Protein AF-A0A8T5HD57-F1 (afdb_monomer)

Secondary structure (DSSP, 8-state):
-HHHHHH-HHHHHHHHHHHHHHHT-TTGGGSPBPSTT-TTSEEEEEETTEEEEEEEEGGGTEEEEEEEEEHHHHT-

Sequence (76 aa):
MNKLLKKDPDLFQTLMDKIDEILSCDKVDHYKNLRKPLQHLKRVHVKGPFVLTFKYVKQEDKITLYDFDHHDNIYR

Radius of gyration: 12.49 Å; Cα contacts (8 Å, |Δi|>4): 91; chains: 1; bounding box: 33×24×31 Å

Structure (mmCIF, N/CA/C/O backbone):
data_AF-A0A8T5HD57-F1
#
_entry.id   AF-A0A8T5HD57-F1
#
loop_
_atom_site.group_PDB
_atom_site.id
_atom_site.type_symbol
_atom_site.label_atom_id
_atom_site.label_alt_id
_atom_site.label_comp_id
_atom_site.label_asym_id
_atom_site.label_entity_id
_atom_site.label_seq_id
_atom_site.pdbx_PDB_ins_code
_atom_site.Cartn_x
_atom_site.Cartn_y
_atom_site.Cartn_z
_atom_site.occupancy
_atom_site.B_iso_or_equiv
_atom_site.auth_seq_id
_atom_site.auth_comp_id
_atom_site.auth_asym_id
_atom_site.auth_atom_id
_atom_site.pdbx_PDB_model_num
ATOM 1 N N . MET A 1 1 ? 11.787 -7.272 1.039 1.00 58.66 1 MET A N 1
ATOM 2 C CA . MET A 1 1 ? 12.289 -5.951 0.589 1.00 58.66 1 MET A CA 1
ATOM 3 C C . MET A 1 1 ? 13.536 -5.986 -0.303 1.00 58.66 1 MET A C 1
ATOM 5 O O . MET A 1 1 ? 13.496 -5.355 -1.348 1.00 58.66 1 MET A O 1
ATOM 9 N N . ASN A 1 2 ? 14.616 -6.712 0.025 1.00 63.78 2 ASN A N 1
ATOM 10 C CA . ASN A 1 2 ? 15.917 -6.560 -0.672 1.00 63.78 2 ASN A CA 1
ATOM 11 C C . ASN A 1 2 ? 15.932 -6.806 -2.194 1.00 63.78 2 ASN A C 1
ATOM 13 O O . ASN A 1 2 ? 16.846 -6.340 -2.867 1.00 63.78 2 ASN A O 1
ATOM 17 N N . LYS A 1 3 ? 14.958 -7.535 -2.753 1.00 75.12 3 LYS A N 1
ATOM 18 C CA . LYS A 1 3 ? 14.868 -7.757 -4.207 1.00 75.12 3 LYS A CA 1
ATOM 19 C C . LYS A 1 3 ? 14.368 -6.520 -4.965 1.00 75.12 3 LYS A C 1
ATOM 21 O O . LYS A 1 3 ? 14.865 -6.265 -6.053 1.00 75.12 3 LYS A O 1
ATOM 26 N N . LEU A 1 4 ? 13.429 -5.755 -4.393 1.00 76.69 4 LEU A N 1
ATOM 27 C CA . LEU A 1 4 ? 12.875 -4.554 -5.031 1.00 76.69 4 LEU A CA 1
ATOM 28 C C . LEU A 1 4 ? 13.909 -3.429 -5.048 1.00 76.69 4 LEU A C 1
ATOM 30 O O . LEU A 1 4 ? 14.195 -2.902 -6.111 1.00 76.69 4 LEU A O 1
ATOM 34 N N . LEU A 1 5 ? 14.553 -3.170 -3.904 1.00 75.62 5 LEU A N 1
ATOM 35 C CA . LEU A 1 5 ? 15.614 -2.165 -3.779 1.00 75.62 5 LEU A CA 1
ATOM 36 C C . LEU A 1 5 ? 16.749 -2.374 -4.796 1.00 75.62 5 LEU A C 1
ATOM 38 O O . LEU A 1 5 ? 17.270 -1.416 -5.351 1.00 75.62 5 LEU A O 1
ATOM 42 N N . LYS A 1 6 ? 17.123 -3.632 -5.063 1.00 80.25 6 LYS A N 1
ATOM 43 C CA . LYS A 1 6 ? 18.166 -3.963 -6.047 1.00 80.25 6 LYS A CA 1
ATOM 44 C C . LYS A 1 6 ? 17.705 -3.837 -7.501 1.00 80.25 6 LYS A C 1
ATOM 46 O O . LYS A 1 6 ? 18.546 -3.662 -8.373 1.00 80.25 6 LYS A O 1
ATOM 51 N N . LYS A 1 7 ? 16.408 -4.009 -7.767 1.00 86.81 7 LYS A N 1
ATOM 52 C CA . LYS A 1 7 ? 15.841 -4.017 -9.122 1.00 86.81 7 LYS A CA 1
ATOM 53 C C . LYS A 1 7 ? 15.435 -2.617 -9.575 1.00 86.81 7 LYS A C 1
ATOM 55 O O . LYS A 1 7 ? 15.658 -2.274 -10.728 1.00 86.81 7 LYS A O 1
ATOM 60 N N . ASP A 1 8 ? 14.814 -1.859 -8.680 1.00 87.38 8 ASP A N 1
ATOM 61 C CA . ASP A 1 8 ? 14.290 -0.522 -8.934 1.00 87.38 8 ASP A CA 1
ATOM 62 C C . ASP A 1 8 ? 14.312 0.286 -7.618 1.00 87.38 8 ASP A C 1
ATOM 64 O O . ASP A 1 8 ? 1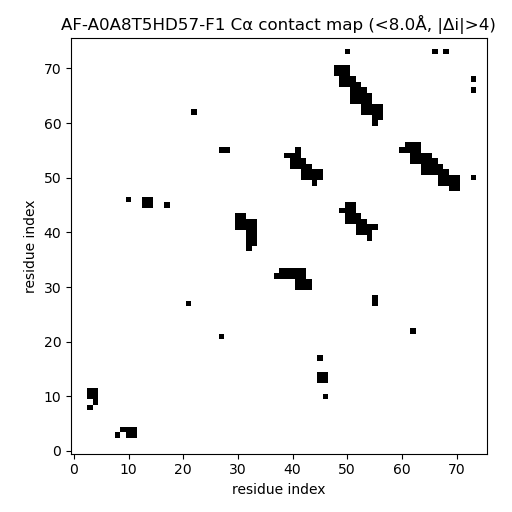3.357 0.232 -6.830 1.00 87.38 8 ASP A O 1
ATOM 68 N N . PRO A 1 9 ? 15.429 0.976 -7.325 1.00 89.19 9 PRO A N 1
ATOM 69 C CA . PRO A 1 9 ? 15.578 1.752 -6.098 1.00 89.19 9 PRO A CA 1
ATOM 70 C C . PRO A 1 9 ? 14.611 2.941 -6.037 1.00 89.19 9 PRO A C 1
ATOM 72 O O . PRO A 1 9 ? 14.136 3.266 -4.951 1.00 89.19 9 PRO A O 1
ATOM 75 N N . ASP A 1 10 ? 14.239 3.533 -7.175 1.00 91.19 10 ASP A N 1
ATOM 76 C CA . ASP A 1 10 ? 13.282 4.644 -7.225 1.00 91.19 10 ASP A CA 1
ATOM 77 C C . ASP A 1 10 ? 11.875 4.179 -6.843 1.00 91.19 10 ASP A C 1
ATOM 79 O O . ASP A 1 10 ? 11.154 4.859 -6.106 1.00 91.19 10 ASP A O 1
ATOM 83 N N . LEU A 1 11 ? 11.457 3.011 -7.342 1.00 90.12 11 LEU A N 1
ATOM 84 C CA . LEU A 1 11 ? 10.188 2.398 -6.950 1.00 90.12 11 LEU A CA 1
ATOM 85 C C . LEU A 1 11 ? 10.194 2.013 -5.471 1.00 90.12 11 LEU A C 1
ATOM 87 O O . LEU A 1 11 ? 9.182 2.194 -4.797 1.00 90.12 11 LEU A O 1
ATOM 91 N N . PHE A 1 12 ? 11.325 1.517 -4.963 1.00 91.19 12 PHE A N 1
ATOM 92 C CA . PHE A 1 12 ? 11.480 1.244 -3.539 1.00 91.19 12 PHE A CA 1
ATOM 93 C C . PHE A 1 12 ? 11.337 2.520 -2.703 1.00 91.19 12 PHE A C 1
ATOM 95 O O . PHE A 1 12 ? 10.561 2.516 -1.753 1.00 91.19 12 PHE A O 1
ATOM 102 N N . GLN A 1 13 ? 12.007 3.613 -3.076 1.00 93.31 13 GLN A N 1
ATOM 103 C CA . GLN A 1 13 ? 11.884 4.885 -2.363 1.00 93.31 13 GLN A CA 1
ATOM 104 C C . GLN A 1 13 ? 10.440 5.397 -2.390 1.00 93.31 13 GLN A C 1
ATOM 106 O O . GLN A 1 13 ? 9.874 5.687 -1.344 1.00 93.31 13 GLN A O 1
ATOM 111 N N . THR A 1 14 ? 9.797 5.373 -3.563 1.00 93.81 14 THR A N 1
ATOM 112 C CA . THR A 1 14 ? 8.388 5.785 -3.706 1.00 93.81 14 THR A CA 1
ATOM 113 C C . THR A 1 14 ? 7.454 4.942 -2.828 1.00 93.81 14 THR A C 1
ATOM 115 O O . THR A 1 14 ? 6.473 5.447 -2.282 1.00 93.81 14 THR A O 1
ATOM 118 N N . LEU A 1 15 ? 7.735 3.642 -2.692 1.00 93.62 15 LEU A N 1
ATOM 119 C CA . LEU A 1 15 ? 6.993 2.751 -1.803 1.00 93.62 15 LEU A CA 1
ATOM 120 C C . LEU A 1 15 ? 7.191 3.127 -0.333 1.00 93.62 15 LEU A C 1
ATOM 122 O O . LEU A 1 15 ? 6.207 3.167 0.401 1.00 93.62 15 LEU A O 1
ATOM 126 N N . MET A 1 16 ? 8.427 3.405 0.085 1.00 94.00 16 MET A N 1
ATOM 127 C CA . MET A 1 16 ? 8.727 3.821 1.457 1.00 94.00 16 MET A CA 1
ATOM 128 C C . MET A 1 16 ? 8.036 5.142 1.800 1.00 94.00 16 MET A C 1
ATOM 130 O O . MET A 1 16 ? 7.307 5.191 2.786 1.00 94.00 16 MET A O 1
ATOM 134 N N . ASP A 1 17 ? 8.132 6.147 0.929 1.00 94.75 17 ASP A N 1
ATOM 135 C CA . ASP A 1 17 ? 7.463 7.439 1.122 1.00 94.75 17 ASP A CA 1
ATOM 136 C C . ASP A 1 17 ? 5.938 7.263 1.248 1.00 94.75 17 ASP A C 1
ATOM 138 O O . ASP A 1 17 ? 5.275 7.917 2.054 1.00 94.75 17 ASP A O 1
ATOM 142 N N . LYS A 1 18 ? 5.359 6.334 0.473 1.00 93.88 18 LYS A N 1
ATOM 143 C CA . LYS A 1 18 ? 3.927 6.024 0.555 1.00 93.88 18 LYS A CA 1
ATOM 144 C C . LYS A 1 18 ? 3.558 5.317 1.859 1.00 93.88 18 LYS A C 1
ATOM 146 O O . LYS A 1 18 ? 2.472 5.554 2.379 1.00 93.88 18 LYS A O 1
ATOM 151 N N . ILE A 1 19 ? 4.424 4.447 2.377 1.00 94.00 19 ILE A N 1
ATOM 152 C CA . ILE A 1 19 ? 4.231 3.811 3.686 1.00 94.00 19 ILE A CA 1
ATOM 153 C C . ILE A 1 19 ? 4.252 4.877 4.785 1.00 94.00 19 ILE A C 1
ATOM 155 O O . ILE A 1 19 ? 3.356 4.876 5.627 1.00 94.00 19 ILE A O 1
ATOM 159 N N . ASP A 1 20 ? 5.194 5.816 4.733 1.00 94.62 20 ASP A N 1
ATOM 160 C CA . ASP A 1 20 ? 5.292 6.907 5.707 1.00 94.62 20 ASP A CA 1
ATOM 161 C C . ASP A 1 20 ? 4.065 7.833 5.662 1.00 94.62 20 ASP A C 1
ATOM 163 O O . ASP A 1 20 ? 3.551 8.229 6.710 1.00 94.62 20 ASP A O 1
ATOM 167 N N . GLU A 1 21 ? 3.524 8.112 4.471 1.00 93.38 21 GLU A N 1
ATOM 168 C CA . GLU A 1 21 ? 2.258 8.841 4.303 1.00 93.38 21 GLU A CA 1
ATOM 169 C C . GLU A 1 21 ? 1.085 8.112 4.974 1.00 93.38 21 GLU A C 1
ATOM 171 O O . GLU A 1 21 ? 0.294 8.733 5.682 1.00 93.38 21 GLU A O 1
ATOM 176 N N . ILE A 1 22 ? 0.977 6.793 4.777 1.00 92.31 22 ILE A N 1
ATOM 177 C CA . ILE A 1 22 ? -0.085 5.974 5.379 1.00 92.31 22 ILE A CA 1
ATOM 178 C C . ILE A 1 22 ? 0.042 5.962 6.906 1.00 92.31 22 ILE A C 1
ATOM 180 O O . ILE A 1 22 ? -0.969 6.084 7.596 1.00 92.31 22 ILE A O 1
ATOM 184 N N . LEU A 1 23 ? 1.265 5.814 7.425 1.00 90.88 23 LEU A N 1
ATOM 185 C CA . LEU A 1 23 ? 1.550 5.800 8.863 1.00 90.88 23 LEU A CA 1
ATOM 186 C C . LEU A 1 23 ? 1.301 7.163 9.518 1.00 90.88 23 LEU A C 1
ATOM 188 O O . LEU A 1 23 ? 0.897 7.213 10.674 1.00 90.88 23 LEU A O 1
ATOM 192 N N . SER A 1 24 ? 1.505 8.251 8.776 1.00 90.75 24 SER A N 1
ATOM 193 C CA . SER A 1 24 ? 1.276 9.624 9.244 1.00 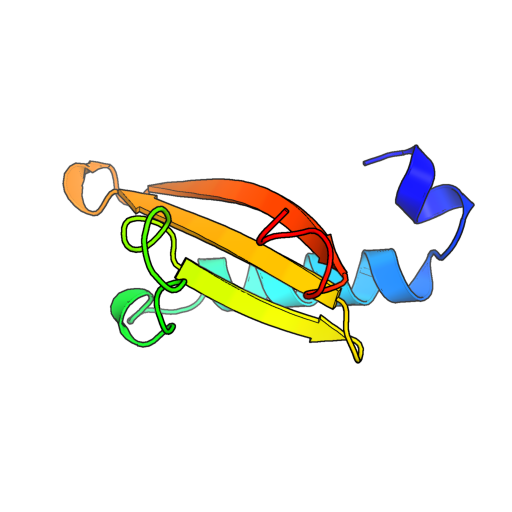90.75 24 SER A CA 1
ATOM 194 C C . SER A 1 24 ? -0.162 10.107 9.011 1.00 90.75 24 SER A C 1
ATOM 196 O O . SER A 1 24 ? -0.488 11.257 9.302 1.00 90.75 24 SER A O 1
ATOM 198 N N . CYS A 1 25 ? -1.033 9.270 8.439 1.00 88.00 25 CYS A N 1
ATOM 199 C CA . CYS A 1 25 ? -2.399 9.652 8.113 1.00 88.00 25 CYS A CA 1
ATOM 200 C C . CYS A 1 25 ? -3.339 9.453 9.309 1.00 88.00 25 CYS A C 1
ATOM 202 O O . CYS A 1 25 ? -3.730 8.331 9.619 1.00 88.00 25 CYS A O 1
ATOM 204 N N . ASP A 1 26 ? -3.850 10.550 9.871 1.00 81.00 26 ASP A N 1
ATOM 205 C CA . ASP A 1 26 ? -4.844 10.515 10.960 1.00 81.00 26 ASP A CA 1
ATOM 206 C C . ASP A 1 26 ? -6.156 9.795 10.591 1.00 81.00 26 ASP A C 1
ATOM 208 O O . ASP A 1 26 ? -6.943 9.398 11.452 1.00 81.00 26 ASP A O 1
ATOM 212 N N . LYS A 1 27 ? -6.447 9.662 9.291 1.00 85.25 27 LYS A N 1
ATOM 213 C CA . LYS A 1 27 ? -7.700 9.097 8.774 1.00 85.25 27 LYS A CA 1
ATOM 214 C C . LYS A 1 27 ? -7.447 7.952 7.808 1.00 85.25 27 LYS A C 1
ATOM 216 O O . LYS A 1 27 ? -7.959 7.974 6.692 1.00 85.25 27 LYS A O 1
ATOM 221 N N . VAL A 1 28 ? -6.727 6.917 8.234 1.00 85.44 28 VAL A N 1
ATOM 222 C CA . VAL A 1 28 ? -6.462 5.696 7.438 1.00 85.44 28 VAL A CA 1
ATOM 223 C C . VAL A 1 28 ? -7.742 5.067 6.842 1.00 85.44 28 VAL A C 1
ATOM 225 O O . VAL A 1 28 ? -7.721 4.387 5.814 1.00 85.44 28 VAL A O 1
ATOM 228 N N . ASP A 1 29 ? -8.911 5.328 7.424 1.00 83.75 29 ASP A N 1
ATOM 229 C CA . ASP A 1 29 ? -10.181 4.840 6.890 1.00 83.75 29 ASP A CA 1
ATOM 230 C C . ASP A 1 29 ? -10.569 5.416 5.516 1.00 83.75 29 ASP A C 1
ATOM 232 O O . ASP A 1 29 ? -11.336 4.767 4.802 1.00 83.75 29 ASP A O 1
ATOM 236 N N . HIS A 1 30 ? -9.995 6.550 5.088 1.00 88.69 30 HIS A N 1
ATOM 237 C CA . HIS A 1 30 ? -10.288 7.165 3.785 1.00 88.69 30 HIS A CA 1
ATOM 238 C C . HIS A 1 30 ? -9.803 6.331 2.585 1.00 88.69 30 HIS A C 1
ATOM 240 O O . HIS A 1 30 ? -10.328 6.475 1.476 1.00 88.69 30 HIS A O 1
ATOM 246 N N . TYR A 1 31 ? -8.814 5.451 2.784 1.00 91.06 31 TYR A N 1
ATOM 247 C CA . TYR A 1 31 ? -8.318 4.589 1.716 1.00 91.06 31 TYR A CA 1
ATOM 248 C C . TYR A 1 31 ? -9.380 3.565 1.310 1.00 91.06 31 TYR A C 1
ATOM 250 O O . TYR A 1 31 ? -10.008 2.909 2.150 1.00 91.06 31 TYR A O 1
ATOM 258 N N . LYS A 1 32 ? -9.553 3.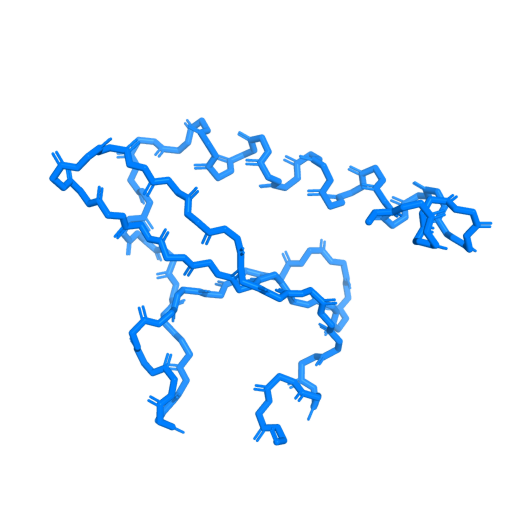409 -0.007 1.00 92.06 32 LYS A N 1
ATOM 259 C CA . LYS A 1 32 ? -10.533 2.492 -0.596 1.00 92.06 32 LYS A CA 1
ATOM 260 C C . LYS A 1 32 ? -10.160 1.046 -0.296 1.00 92.06 32 LYS A C 1
ATOM 262 O O . LYS A 1 32 ? -8.989 0.675 -0.334 1.00 92.06 32 LYS A O 1
ATOM 267 N N . ASN A 1 33 ? -11.172 0.215 -0.099 1.00 93.94 33 ASN A N 1
ATOM 268 C CA . ASN A 1 33 ? -10.974 -1.223 0.008 1.00 93.94 33 ASN A CA 1
ATOM 269 C C . ASN A 1 33 ? -10.771 -1.854 -1.382 1.00 93.94 33 ASN A C 1
ATOM 271 O O . ASN A 1 33 ? -11.153 -1.285 -2.414 1.00 93.94 33 ASN A O 1
ATOM 275 N N . LEU A 1 34 ? -10.184 -3.051 -1.414 1.00 91.62 34 LEU A N 1
ATOM 276 C CA . LEU A 1 34 ? -10.221 -3.915 -2.593 1.00 91.62 34 LEU A CA 1
ATOM 277 C C . LEU A 1 34 ? -11.658 -4.391 -2.878 1.00 91.62 34 LEU A C 1
ATOM 279 O O . LEU A 1 34 ? -12.582 -4.236 -2.078 1.00 91.62 34 LEU A O 1
ATOM 283 N N . ARG A 1 35 ? -11.851 -4.969 -4.067 1.00 89.88 35 ARG A N 1
ATOM 284 C CA . ARG A 1 35 ? -13.118 -5.606 -4.449 1.00 89.88 35 ARG A CA 1
ATOM 285 C C . ARG A 1 35 ? -13.214 -6.985 -3.790 1.00 89.88 35 ARG A C 1
ATOM 287 O O . ARG A 1 35 ? -12.218 -7.498 -3.283 1.00 89.88 35 ARG A O 1
ATOM 294 N N . LYS A 1 36 ? -14.408 -7.587 -3.817 1.00 87.00 36 LYS A N 1
ATOM 295 C CA . LYS A 1 36 ? -14.606 -8.966 -3.347 1.00 87.00 36 LYS A CA 1
ATOM 296 C C . LYS A 1 36 ? -13.615 -9.909 -4.057 1.00 87.00 36 LYS A C 1
ATOM 298 O O . LYS A 1 36 ? -13.415 -9.724 -5.256 1.00 87.00 36 LYS A O 1
ATOM 303 N N . PRO A 1 37 ? -13.017 -10.893 -3.362 1.00 89.00 37 PRO A N 1
ATOM 304 C CA . PRO A 1 37 ? -13.231 -11.267 -1.954 1.00 89.00 37 PRO A CA 1
ATOM 305 C C . PRO A 1 37 ? -12.355 -10.501 -0.938 1.00 89.00 37 PRO A C 1
ATOM 307 O O . PRO A 1 37 ? -12.511 -10.662 0.271 1.00 89.00 37 PRO A O 1
ATOM 310 N N . LEU A 1 38 ? -11.455 -9.632 -1.398 1.00 90.88 38 LEU A N 1
ATOM 311 C CA . LEU A 1 38 ? -10.430 -8.976 -0.577 1.00 90.88 38 LEU A CA 1
ATOM 312 C C . LEU A 1 38 ? -10.896 -7.663 0.078 1.00 90.88 38 LEU A C 1
ATOM 314 O O . LEU A 1 38 ? -10.077 -6.854 0.498 1.00 90.88 38 LEU A O 1
ATOM 318 N N . GLN A 1 39 ? -12.205 -7.434 0.219 1.00 92.81 39 GLN A N 1
ATOM 319 C CA . GLN A 1 39 ? -12.769 -6.164 0.716 1.00 92.81 39 GLN A CA 1
ATOM 320 C C . GLN A 1 39 ? -12.371 -5.776 2.153 1.00 92.81 39 GLN A C 1
ATOM 322 O O . GLN A 1 39 ? -12.690 -4.679 2.605 1.00 92.81 39 GLN A O 1
ATOM 327 N N . HIS A 1 40 ? -11.716 -6.684 2.877 1.00 90.31 40 HIS A N 1
ATOM 328 C CA . HIS A 1 40 ? -11.170 -6.460 4.212 1.00 90.31 40 HIS A CA 1
ATOM 329 C C . HIS A 1 40 ? -9.789 -5.779 4.187 1.00 90.31 40 HIS A C 1
ATOM 331 O O . HIS A 1 40 ? -9.288 -5.388 5.241 1.00 90.31 40 HIS A O 1
ATOM 337 N N . LEU A 1 41 ? -9.181 -5.642 3.004 1.00 93.56 41 LEU A N 1
ATOM 338 C CA . LEU A 1 41 ? -7.917 -4.951 2.777 1.00 93.56 41 LEU A CA 1
ATOM 339 C C . LEU A 1 41 ? -8.159 -3.600 2.099 1.00 93.56 41 LEU A C 1
ATOM 341 O O . LEU A 1 41 ? -8.989 -3.471 1.192 1.00 93.56 41 LEU A O 1
ATOM 345 N N . LYS A 1 42 ? -7.385 -2.605 2.523 1.00 94.69 42 LYS A N 1
ATOM 346 C CA . LYS A 1 42 ? -7.257 -1.288 1.899 1.00 94.69 42 LYS A CA 1
ATOM 347 C C . LYS A 1 42 ? -6.208 -1.341 0.794 1.00 94.69 42 LYS A C 1
ATOM 349 O O . LYS A 1 42 ? -5.272 -2.137 0.859 1.00 94.69 42 LYS A O 1
ATOM 354 N N . ARG A 1 43 ? -6.374 -0.499 -0.225 1.00 93.94 43 ARG A N 1
ATOM 355 C CA . ARG A 1 43 ? -5.446 -0.373 -1.355 1.00 93.94 43 ARG A CA 1
ATO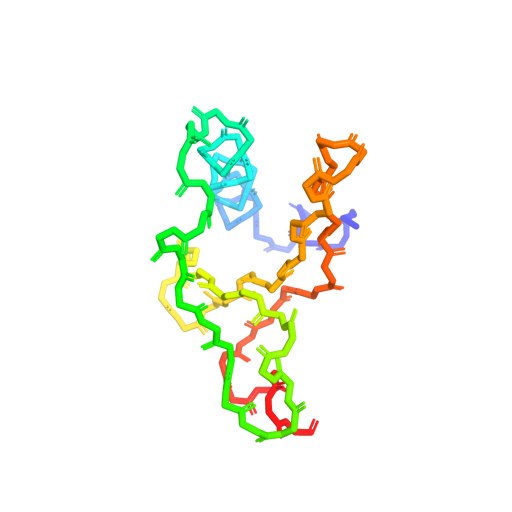M 356 C C . ARG A 1 43 ? -5.037 1.073 -1.575 1.00 93.94 43 ARG A C 1
ATOM 358 O O . ARG A 1 43 ? -5.870 1.978 -1.481 1.00 93.94 43 ARG A O 1
ATOM 365 N N . VAL A 1 44 ? -3.789 1.267 -1.973 1.00 94.31 44 VAL A N 1
ATOM 366 C CA . VAL A 1 44 ? -3.262 2.558 -2.417 1.00 94.31 44 VAL A CA 1
ATOM 367 C C . VAL A 1 44 ? -2.353 2.361 -3.624 1.00 94.31 44 VAL A C 1
ATOM 369 O O . VAL A 1 44 ? -1.603 1.391 -3.699 1.00 94.31 44 VAL A O 1
ATOM 372 N N . HIS A 1 45 ? -2.441 3.268 -4.593 1.00 93.38 45 HIS A N 1
ATOM 373 C CA . HIS A 1 45 ? -1.508 3.286 -5.714 1.00 93.38 45 HIS A CA 1
ATOM 374 C C . HIS A 1 45 ? -0.197 3.927 -5.265 1.00 93.38 45 HIS A C 1
ATOM 376 O O . HIS A 1 45 ? -0.205 5.000 -4.662 1.00 93.38 45 HIS A O 1
ATOM 382 N N . VAL A 1 46 ? 0.919 3.267 -5.565 1.00 92.44 46 VAL A N 1
ATOM 383 C CA . VAL A 1 46 ? 2.258 3.751 -5.204 1.00 92.44 46 VAL A CA 1
ATOM 384 C C . VAL A 1 46 ? 2.885 4.464 -6.395 1.00 92.44 46 VAL A C 1
ATOM 386 O O . VAL A 1 46 ? 3.192 5.648 -6.317 1.00 92.44 46 VAL A O 1
ATOM 389 N N . LYS A 1 47 ? 3.032 3.759 -7.524 1.00 90.50 47 LYS A N 1
ATOM 390 C CA . LYS A 1 47 ? 3.613 4.298 -8.758 1.00 90.50 47 LYS A CA 1
ATOM 391 C C . LYS A 1 47 ? 3.035 3.562 -9.960 1.00 90.50 47 LYS A C 1
ATOM 393 O O . LYS A 1 47 ? 3.169 2.345 -10.067 1.00 90.50 47 LYS A O 1
ATOM 398 N N . GLY A 1 48 ? 2.384 4.297 -10.861 1.00 89.44 48 GLY A N 1
ATOM 399 C CA . GLY A 1 48 ? 1.746 3.725 -12.047 1.00 89.44 48 GLY A CA 1
ATOM 400 C C . GLY A 1 48 ? 0.801 2.564 -11.691 1.00 89.44 48 GLY A C 1
ATOM 401 O O . GLY A 1 48 ? -0.140 2.763 -10.917 1.00 89.44 48 GLY A O 1
ATOM 402 N N . PRO A 1 49 ? 1.029 1.352 -12.224 1.00 91.44 49 PRO A N 1
ATOM 403 C CA . PRO A 1 49 ? 0.132 0.228 -12.002 1.00 91.44 49 PRO A CA 1
ATOM 404 C C . PRO A 1 49 ? 0.377 -0.529 -10.689 1.00 91.44 49 PRO A C 1
ATOM 406 O O . PRO A 1 49 ? -0.373 -1.464 -10.404 1.00 91.44 49 PRO A O 1
ATOM 409 N N . PHE A 1 50 ? 1.406 -0.169 -9.915 1.00 92.88 50 PHE A N 1
ATOM 410 C CA . PHE A 1 50 ? 1.739 -0.838 -8.661 1.00 92.88 50 PHE A CA 1
ATOM 411 C C . PHE A 1 50 ? 0.848 -0.360 -7.516 1.00 92.88 50 PHE A C 1
ATOM 413 O O . PHE A 1 50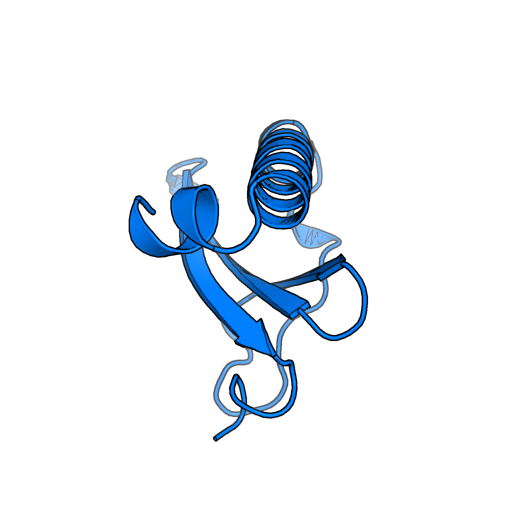 ? 0.661 0.844 -7.299 1.00 92.88 50 PHE A O 1
ATOM 420 N N . VAL A 1 51 ? 0.327 -1.318 -6.758 1.00 93.94 51 VAL A N 1
ATOM 421 C CA . VAL A 1 51 ? -0.600 -1.098 -5.654 1.00 93.94 51 VAL A CA 1
ATOM 422 C C . VAL A 1 51 ? -0.038 -1.751 -4.399 1.00 93.94 51 VAL A C 1
ATOM 424 O O . VAL A 1 51 ? 0.403 -2.894 -4.424 1.00 93.94 51 VAL A O 1
ATOM 427 N N . LEU A 1 52 ? -0.085 -1.013 -3.293 1.00 95.44 52 LEU A N 1
ATOM 428 C CA . LEU A 1 52 ? 0.174 -1.522 -1.954 1.00 95.44 52 LEU A CA 1
ATOM 429 C C . LEU A 1 52 ? -1.163 -1.839 -1.286 1.00 95.44 52 LEU A C 1
ATOM 431 O O . LEU A 1 52 ? -2.081 -1.012 -1.264 1.00 95.44 52 LEU A O 1
ATOM 435 N N . THR A 1 53 ? -1.263 -3.040 -0.734 1.00 95.38 53 THR A N 1
ATOM 436 C CA . THR A 1 53 ? -2.415 -3.502 0.033 1.00 95.38 53 THR A CA 1
ATOM 437 C C . THR A 1 53 ? -2.048 -3.590 1.503 1.00 95.38 53 THR A C 1
ATOM 439 O O . THR A 1 53 ? -0.953 -4.021 1.871 1.00 95.38 53 THR A O 1
ATOM 442 N N . PHE A 1 54 ? -2.951 -3.145 2.365 1.00 95.50 54 PHE A N 1
ATOM 443 C CA . PHE A 1 54 ? -2.711 -3.119 3.800 1.00 95.50 54 PHE A CA 1
ATOM 444 C C . PHE A 1 54 ? -4.019 -3.223 4.582 1.00 95.50 54 PHE A C 1
ATOM 446 O O . PHE A 1 54 ? -5.113 -3.054 4.044 1.00 95.50 54 PHE A O 1
ATOM 453 N N . LYS A 1 55 ? -3.912 -3.486 5.880 1.00 94.50 55 LYS A N 1
ATOM 454 C CA . LYS A 1 55 ? -5.032 -3.492 6.818 1.00 94.50 55 LYS A CA 1
ATOM 455 C C . LYS A 1 55 ? -4.713 -2.578 7.984 1.00 94.50 55 LYS A C 1
ATOM 457 O O . LYS A 1 55 ? -3.614 -2.641 8.527 1.00 94.50 55 LYS A O 1
ATOM 462 N N . TYR A 1 56 ? -5.694 -1.785 8.389 1.00 92.88 56 TYR A N 1
ATOM 463 C CA . TYR A 1 56 ? -5.635 -1.023 9.626 1.00 92.88 56 TYR A CA 1
ATOM 464 C C . TYR A 1 56 ? -6.419 -1.754 10.717 1.00 92.88 56 TYR A C 1
ATOM 466 O O . TYR A 1 56 ? -7.595 -2.080 10.537 1.00 92.88 56 TYR A O 1
ATOM 474 N N . VAL A 1 57 ? -5.756 -2.055 11.831 1.00 90.50 57 VAL A N 1
ATOM 475 C CA . VAL A 1 57 ? -6.337 -2.677 13.022 1.00 90.50 57 VAL A CA 1
ATOM 476 C C . VAL A 1 57 ? -6.475 -1.592 14.082 1.00 90.50 57 VAL A C 1
ATOM 478 O O . VAL A 1 57 ? -5.581 -1.375 14.891 1.00 90.50 57 VAL A O 1
ATOM 481 N N . LYS A 1 58 ? -7.621 -0.906 14.066 1.00 86.81 58 LYS A N 1
ATOM 482 C CA . LYS A 1 58 ? -7.902 0.260 14.918 1.00 86.81 58 LYS A CA 1
ATOM 483 C C . LYS A 1 58 ? -7.748 -0.003 16.420 1.00 86.81 58 LYS A C 1
ATOM 485 O O . LYS A 1 58 ? -7.381 0.896 17.159 1.00 86.81 58 LYS A O 1
ATOM 490 N N . GLN A 1 59 ? -8.032 -1.225 16.873 1.00 90.44 59 GLN A N 1
ATOM 491 C CA . GLN A 1 59 ? -7.903 -1.604 18.288 1.00 90.44 59 GLN A CA 1
ATOM 492 C C . GLN A 1 59 ? -6.447 -1.601 18.773 1.00 90.44 59 GLN A C 1
ATOM 494 O O . GLN A 1 59 ? -6.199 -1.368 19.949 1.00 90.44 59 GLN A O 1
ATOM 499 N N . GLU A 1 60 ? -5.504 -1.856 17.867 1.00 91.88 60 GLU A N 1
ATOM 500 C CA . GLU A 1 60 ? -4.066 -1.919 18.148 1.00 91.88 60 GLU A CA 1
ATOM 501 C C . GLU A 1 60 ? -3.322 -0.688 17.611 1.00 91.88 60 GLU A C 1
ATOM 503 O O . GLU A 1 60 ? -2.101 -0.639 17.689 1.00 91.88 60 GLU A O 1
ATOM 508 N N . ASP A 1 61 ? -4.049 0.252 16.997 1.00 88.06 61 ASP A N 1
ATOM 509 C CA . ASP A 1 61 ? -3.510 1.341 16.178 1.00 88.06 61 ASP A CA 1
ATOM 510 C C . ASP A 1 61 ? -2.392 0.884 15.222 1.00 88.06 61 ASP A C 1
ATOM 512 O O . ASP A 1 61 ? -1.323 1.478 15.093 1.00 88.06 61 ASP A O 1
ATOM 516 N N . LYS A 1 62 ? -2.630 -0.258 14.570 1.00 91.62 62 LYS A N 1
ATOM 517 C CA . LYS A 1 62 ? -1.599 -0.984 13.829 1.00 91.62 62 LYS A CA 1
ATOM 518 C C . LYS A 1 62 ? -1.928 -1.081 12.354 1.00 91.62 62 LYS A C 1
ATOM 520 O O . LYS A 1 62 ? -3.021 -1.501 11.969 1.00 91.62 62 LYS A O 1
ATOM 525 N N . ILE A 1 63 ? -0.937 -0.796 11.516 1.00 93.19 63 ILE A N 1
ATOM 526 C CA . ILE A 1 63 ? -1.008 -1.001 10.069 1.00 93.19 63 ILE A CA 1
ATOM 527 C C . ILE A 1 63 ? -0.210 -2.252 9.703 1.00 93.19 63 ILE A C 1
ATOM 529 O O . ILE A 1 63 ? 0.968 -2.379 10.018 1.00 93.19 63 ILE A O 1
ATOM 533 N N . THR A 1 64 ? -0.871 -3.204 9.046 1.00 94.12 64 THR A N 1
ATOM 534 C CA . THR A 1 64 ? -0.242 -4.416 8.507 1.00 94.12 64 THR A CA 1
ATOM 535 C C . THR A 1 64 ? -0.195 -4.311 6.992 1.00 94.12 64 THR A C 1
ATOM 537 O O . THR A 1 64 ? -1.244 -4.253 6.353 1.00 94.12 64 THR A O 1
ATOM 540 N N . LEU A 1 65 ? 1.006 -4.288 6.419 1.00 94.06 65 LEU A N 1
ATOM 541 C CA . LEU A 1 65 ? 1.218 -4.317 4.972 1.00 94.06 65 LEU A CA 1
ATOM 542 C C . LEU A 1 65 ? 1.124 -5.769 4.484 1.00 94.06 65 LEU A C 1
ATOM 544 O O . LEU A 1 65 ? 1.776 -6.641 5.054 1.00 94.06 65 LEU A O 1
ATOM 548 N N . TYR A 1 66 ? 0.300 -6.026 3.469 1.00 92.75 66 TYR A N 1
ATOM 549 C CA . TYR A 1 66 ? 0.025 -7.378 2.973 1.00 92.75 66 TYR A CA 1
ATOM 550 C C . TYR A 1 66 ? 0.820 -7.694 1.713 1.00 92.75 66 TYR A C 1
ATOM 552 O O . TYR A 1 66 ? 1.585 -8.653 1.701 1.00 92.75 66 TYR A O 1
ATOM 560 N N . ASP A 1 67 ? 0.637 -6.892 0.666 1.00 92.31 67 ASP A N 1
ATOM 561 C CA . ASP A 1 67 ? 1.247 -7.158 -0.633 1.00 92.31 67 ASP A CA 1
ATOM 562 C C . ASP A 1 67 ? 1.492 -5.875 -1.430 1.00 92.31 67 ASP A C 1
ATOM 564 O O .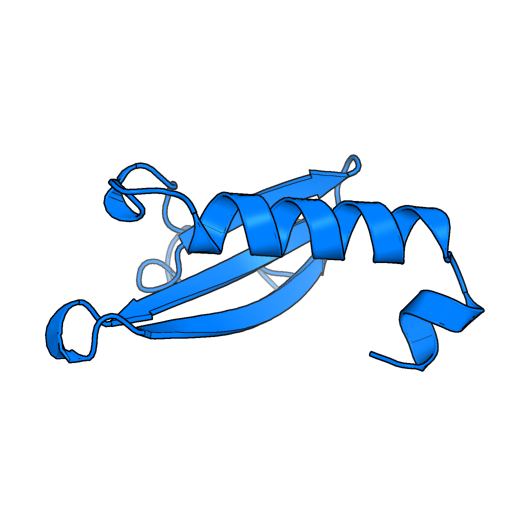 ASP A 1 67 ? 0.768 -4.887 -1.272 1.00 92.31 67 ASP A O 1
ATOM 568 N N . PHE A 1 68 ? 2.504 -5.909 -2.292 1.00 92.69 68 PHE A N 1
ATOM 569 C CA . PHE A 1 68 ? 2.874 -4.839 -3.208 1.00 92.69 68 PHE A CA 1
ATOM 570 C C . PHE A 1 68 ? 3.178 -5.425 -4.588 1.00 92.69 68 PHE A C 1
ATOM 572 O O . PHE A 1 68 ? 4.253 -5.987 -4.808 1.00 92.69 68 PHE A O 1
ATOM 579 N N . ASP A 1 69 ? 2.244 -5.262 -5.523 1.00 91.88 69 ASP A N 1
ATOM 580 C CA . ASP A 1 69 ? 2.381 -5.784 -6.883 1.00 91.88 69 ASP A CA 1
ATOM 581 C C . ASP A 1 69 ? 1.549 -4.964 -7.887 1.00 91.88 69 ASP A C 1
ATOM 583 O O . ASP A 1 69 ? 0.865 -3.995 -7.542 1.00 91.88 69 ASP A O 1
ATOM 587 N N . HIS A 1 70 ? 1.627 -5.325 -9.163 1.00 91.19 70 HIS A N 1
ATOM 588 C CA . HIS A 1 70 ? 0.777 -4.802 -10.219 1.00 91.19 70 HIS A CA 1
ATOM 589 C C . HIS A 1 70 ? -0.702 -5.068 -9.896 1.00 91.19 70 HIS A C 1
ATOM 591 O O . HIS A 1 70 ? -1.074 -6.164 -9.473 1.00 91.19 70 HIS A O 1
ATOM 597 N N . HIS A 1 71 ? -1.571 -4.087 -10.140 1.00 86.56 71 HIS A N 1
ATOM 598 C CA . HIS A 1 71 ? -3.012 -4.204 -9.883 1.00 86.56 71 HIS A CA 1
ATOM 599 C C . HIS A 1 71 ? -3.676 -5.419 -10.558 1.00 86.56 71 HIS A C 1
ATOM 601 O O . HIS A 1 71 ? -4.646 -5.939 -10.013 1.00 86.56 71 HIS A O 1
ATOM 607 N N . ASP A 1 72 ? -3.146 -5.894 -11.688 1.00 86.81 72 ASP A N 1
ATOM 608 C CA . ASP A 1 72 ? -3.614 -7.121 -12.357 1.00 86.81 72 ASP A CA 1
ATOM 609 C C . ASP A 1 72 ? -3.333 -8.404 -11.558 1.00 86.81 72 ASP A C 1
ATOM 611 O O . ASP A 1 72 ? -4.088 -9.368 -11.663 1.00 86.81 72 ASP A O 1
ATOM 615 N N . ASN A 1 73 ? -2.265 -8.426 -10.757 1.00 88.94 73 ASN A N 1
ATOM 616 C CA . ASN A 1 73 ? -1.858 -9.596 -9.974 1.00 88.94 73 ASN A CA 1
ATOM 617 C C . ASN A 1 73 ? -2.542 -9.649 -8.607 1.00 88.94 73 ASN A C 1
ATOM 619 O O . ASN A 1 73 ? -2.822 -10.729 -8.110 1.00 88.94 73 ASN A O 1
ATOM 623 N N . ILE A 1 74 ? -2.876 -8.497 -8.022 1.00 83.44 74 ILE A N 1
ATOM 624 C CA . ILE A 1 74 ? -3.505 -8.421 -6.689 1.00 83.44 74 ILE A CA 1
ATOM 625 C C . ILE A 1 74 ? -4.896 -9.070 -6.643 1.00 83.44 74 ILE A C 1
ATOM 627 O O . ILE A 1 74 ? -5.381 -9.433 -5.574 1.00 83.44 74 ILE A O 1
ATOM 631 N N . TYR A 1 75 ? -5.557 -9.197 -7.793 1.00 76.81 75 TYR A N 1
ATOM 632 C CA . TYR A 1 75 ? -6.861 -9.85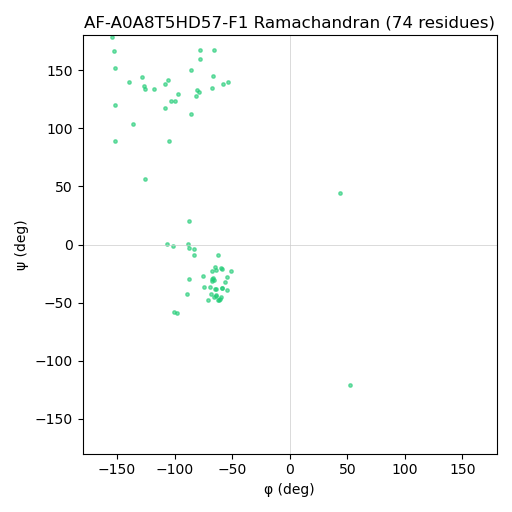3 -7.905 1.00 76.81 75 TYR A CA 1
ATOM 633 C C . TYR A 1 75 ? -6.798 -11.280 -8.449 1.00 76.81 75 TYR A C 1
ATOM 635 O O . TYR A 1 75 ? -7.858 -11.891 -8.604 1.00 76.81 75 TYR A O 1
ATOM 643 N N . ARG A 1 76 ? -5.606 -11.776 -8.793 1.00 74.88 76 ARG A N 1
ATOM 644 C CA . ARG A 1 76 ? -5.433 -13.135 -9.306 1.00 74.88 76 ARG A CA 1
ATOM 645 C C . ARG A 1 76 ? -5.441 -14.179 -8.201 1.00 74.88 76 ARG A C 1
ATOM 647 O O . ARG A 1 76 ? -5.074 -13.850 -7.054 1.00 74.88 76 ARG A O 1
#

Mean predicted aligned error: 4.2 Å

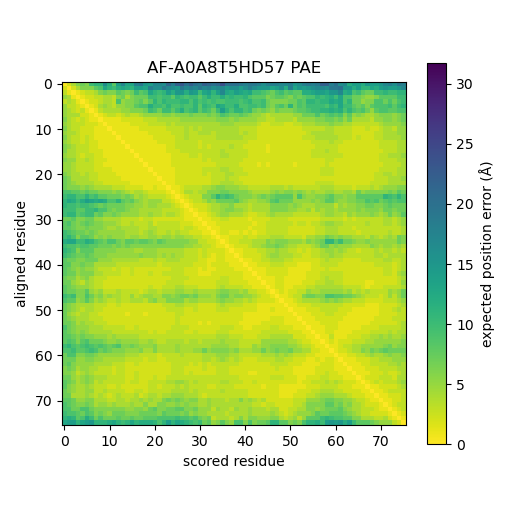Foldseek 3Di:
DVVCCVVPVPLVVLVVVVVVVCLPDPCVVVFAADDPPRRQWGWDDRDDQKIWIWHQDPVVRDIGTDDIDGPVVVVD

Nearest PDB structures (foldseek):
  2otr-assembly1_A  TM=6.066E-01  e=6.379E-03  Helicobacter pylori 26695
  7zgr-assembly1_A  TM=5.603E-01  e=9.816E-01  Saccharomyces cerevisiae
  7n84-assembly1_r  TM=6.741E-01  e=3.744E+00  Saccharomyces cerevisiae
  6eoj-assembly1_A  TM=5.465E-01  e=2.248E+00  Saccharomyces cerevisiae S288C
  7ajt-assembly1_UQ  TM=5.265E-01  e=2.722E+00  Saccharomyces cerevisiae S288C

Solvent-accessible surface area (backbone atoms 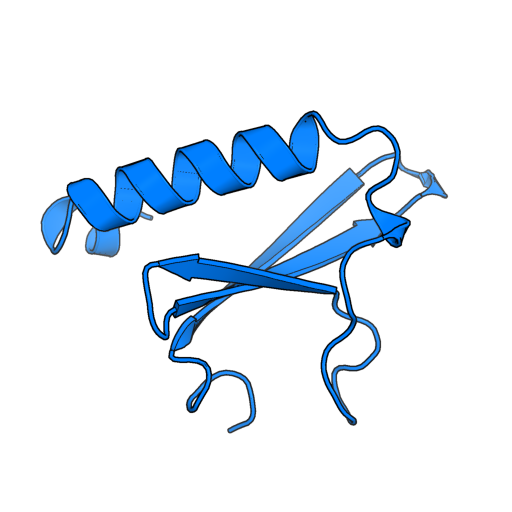only — not comparable to full-atom values): 4531 Å² total; per-residue (Å²): 112,76,68,48,48,73,74,40,49,68,61,39,49,45,44,50,56,48,50,52,52,56,74,69,39,96,59,64,79,74,49,49,55,42,61,86,92,48,50,82,30,31,44,45,76,59,58,87,63,30,30,40,31,30,36,79,41,76,92,72,76,39,77,45,80,74,50,76,44,46,58,79,58,76,76,104

pLDDT: mean 89.2, std 6.78, range [58.66, 95.5]